Protein AF-A0A6A4ZNS6-F1 (afdb_monomer)

Nearest PDB structures (foldseek):
  4gi3-assembly1_C  TM=3.748E-01  e=3.592E+00  Schistocerca gregaria

pLDDT: mean 76.7, std 16.66, range [28.92, 93.12]

Mean predicted aligned error: 11.23 Å

Secondary structure (DSSP, 8-state):
-------------EEEEETTTEEEEESSHHHHHHHHHHHHHHHHHHT----GGG-EEE-SSPPPHHHHTTBPPSSS-EEETTEEE-TT--HHHHHHHHHHHHHHHHHHHHTT--SHHHHHHHHHHHHTTT-

Sequence (131 aa):
MCPGSVSPRPCPIWHFKAVLEEQLYAADEECLHRQLALVQSFCDKSGFRLNVDKTQILTFAPLSPALASMSVTSEAPTKSLGILVAPNLSPMARFNYVFEWFVSRLSLWLYKARTYAGKVAILHSICLPVL

Radius of gyration: 20.97 Å; Cα contacts (8 Å, |Δi|>4): 129; chains: 1; bounding box: 70×41×50 Å

Organism: NCBI:txid120398

Solvent-accessible surface area (backbone atoms only — not comparable to full-atom values): 7964 Å² total; per-residue (Å²): 143,82,87,80,86,79,73,84,71,81,75,57,67,32,41,34,42,43,77,79,82,46,65,49,77,30,81,46,72,69,53,41,54,53,51,50,53,52,52,49,58,49,20,72,74,71,73,51,78,84,52,65,90,70,32,39,35,41,44,83,60,92,67,58,81,87,52,48,83,38,44,36,36,65,90,57,57,41,75,54,96,89,40,72,47,39,42,91,58,51,72,65,61,45,48,49,55,55,50,53,52,50,51,53,54,51,58,63,46,61,76,70,37,90,46,70,69,49,44,52,54,49,46,51,70,61,46,63,84,74,109

Foldseek 3Di:
DDDDPPDPDPQWFKWKQWDPLDIDTASDPVRVVVVVVVVVVVCVVVVHDTPVVPIAIATPDDDDPVRPVRYFALVRWDAHPNFTDHPPNDPVNRVVVVVVVLVVQLVVCVVVDPDPVSSVVVCCVSVVVVD

Structure (mmCIF, N/CA/C/O backbone):
data_AF-A0A6A4ZNS6-F1
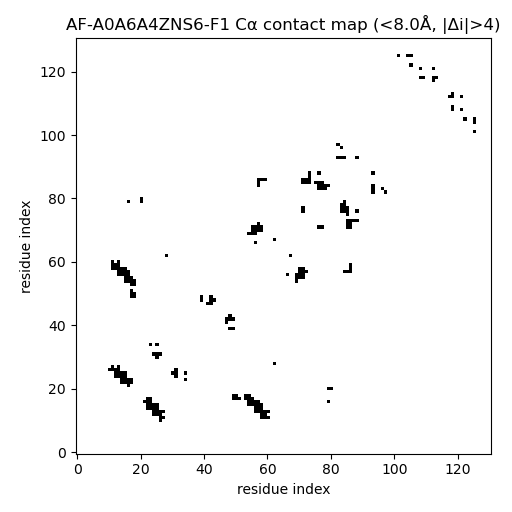#
_entry.id   AF-A0A6A4ZNS6-F1
#
loop_
_atom_site.group_PDB
_atom_site.id
_atom_site.type_symbol
_atom_site.label_atom_id
_atom_site.label_alt_id
_atom_site.label_comp_id
_atom_site.label_asym_id
_atom_site.label_entity_id
_atom_site.label_seq_id
_atom_site.pdbx_PDB_ins_code
_atom_site.Cartn_x
_atom_site.Cartn_y
_atom_site.Cartn_z
_atom_site.occupancy
_atom_site.B_iso_or_equiv
_atom_site.auth_seq_id
_atom_site.auth_comp_id
_atom_site.auth_asym_id
_atom_site.auth_atom_id
_atom_site.pdbx_PDB_model_num
ATOM 1 N N . MET A 1 1 ? -45.661 20.638 3.425 1.00 38.25 1 MET A N 1
ATOM 2 C CA . MET A 1 1 ? -45.351 19.393 4.159 1.00 38.25 1 MET A CA 1
ATOM 3 C C . MET A 1 1 ? -45.354 18.235 3.173 1.00 38.25 1 MET A C 1
ATOM 5 O O . MET A 1 1 ? -46.418 17.751 2.831 1.00 38.25 1 MET A O 1
ATOM 9 N N . CYS A 1 2 ? -44.169 17.841 2.707 1.00 28.92 2 CYS A N 1
ATOM 10 C CA . CYS A 1 2 ? -43.879 16.543 2.093 1.00 28.92 2 CYS A CA 1
ATOM 11 C C . CYS A 1 2 ? -42.525 16.106 2.685 1.00 28.92 2 CYS A C 1
ATOM 13 O O . CYS A 1 2 ? -41.587 16.906 2.624 1.00 28.92 2 CYS A O 1
ATOM 15 N N . PRO A 1 3 ? -42.419 14.936 3.335 1.00 38.81 3 PRO A N 1
ATOM 16 C CA . PRO A 1 3 ? -41.208 14.521 4.032 1.00 38.81 3 PRO A CA 1
ATOM 17 C C . PRO A 1 3 ? -40.270 13.714 3.121 1.00 38.81 3 PRO A C 1
ATOM 19 O O . PRO A 1 3 ? -40.723 12.942 2.282 1.00 38.81 3 PRO A O 1
ATOM 22 N N . GLY A 1 4 ? -38.962 13.832 3.365 1.00 39.09 4 GLY A N 1
ATOM 23 C CA . GLY A 1 4 ? -38.022 12.726 3.154 1.00 39.09 4 GLY A CA 1
ATOM 24 C C . GLY A 1 4 ? -37.284 12.659 1.817 1.00 39.09 4 GLY A C 1
ATOM 25 O O . GLY A 1 4 ? -37.394 11.662 1.111 1.00 39.09 4 GLY A O 1
ATOM 26 N N . SER A 1 5 ? -36.427 13.638 1.514 1.00 33.88 5 SER A N 1
ATOM 27 C CA . SER A 1 5 ? -35.262 13.386 0.656 1.00 33.88 5 SER A CA 1
ATOM 28 C C . SER A 1 5 ? -34.168 12.711 1.494 1.00 33.88 5 SER A C 1
ATOM 30 O O . SER A 1 5 ? -33.402 13.355 2.211 1.00 33.88 5 SER A O 1
ATOM 32 N N . VAL A 1 6 ? -34.114 11.379 1.448 1.00 42.34 6 VAL A N 1
ATOM 33 C CA . VAL A 1 6 ? -32.994 10.617 2.012 1.00 42.34 6 VAL A CA 1
ATOM 34 C C . VAL A 1 6 ? -31.777 10.866 1.125 1.00 42.34 6 VAL A C 1
ATOM 36 O O . VAL A 1 6 ? -31.631 10.282 0.056 1.00 42.34 6 VAL A O 1
ATOM 39 N N . SER A 1 7 ? -30.920 11.784 1.567 1.00 39.56 7 SER A N 1
ATOM 40 C CA . SER A 1 7 ? -29.562 11.932 1.050 1.00 39.56 7 SER A CA 1
ATOM 41 C C . SER A 1 7 ? -28.803 10.611 1.247 1.00 39.56 7 SER A C 1
ATOM 43 O O . SER A 1 7 ? -28.855 10.059 2.355 1.00 39.56 7 SER A O 1
ATOM 45 N N . PRO A 1 8 ? -28.104 10.074 0.230 1.00 37.91 8 PRO A N 1
ATOM 46 C CA . PRO A 1 8 ? -27.245 8.919 0.426 1.00 37.91 8 PRO A CA 1
ATOM 47 C C . PRO A 1 8 ? -26.085 9.364 1.318 1.00 37.91 8 PRO A C 1
ATOM 49 O O . PRO A 1 8 ? -25.216 10.130 0.901 1.00 37.91 8 PRO A O 1
ATOM 52 N N . ARG A 1 9 ? -26.085 8.925 2.581 1.00 36.50 9 ARG A N 1
ATOM 53 C CA . ARG A 1 9 ? -24.923 9.127 3.450 1.00 36.50 9 ARG A CA 1
ATOM 54 C C . ARG A 1 9 ? -23.744 8.404 2.793 1.00 36.50 9 ARG A C 1
ATOM 56 O O . ARG A 1 9 ? -23.911 7.235 2.441 1.00 36.50 9 ARG A O 1
ATOM 63 N N . PRO A 1 10 ? -22.579 9.047 2.620 1.00 39.16 10 PRO A N 1
ATOM 64 C CA . PRO A 1 10 ? -21.400 8.336 2.162 1.00 39.16 10 PRO A CA 1
ATOM 65 C C . PRO A 1 10 ? -21.096 7.262 3.206 1.00 39.16 10 PRO A C 1
ATOM 67 O O . PRO A 1 10 ? -20.827 7.576 4.366 1.00 39.16 10 PRO A O 1
ATOM 70 N N . CYS A 1 11 ? -21.220 5.992 2.823 1.00 36.16 11 CYS A N 1
ATOM 71 C CA . CYS A 1 11 ? -20.757 4.893 3.653 1.00 36.16 11 CYS A CA 1
ATOM 72 C C . CYS A 1 11 ? -19.266 5.132 3.924 1.00 36.16 11 CYS A C 1
ATOM 74 O O . CYS A 1 11 ? -18.511 5.283 2.959 1.00 36.16 11 CYS A O 1
ATOM 76 N N . PRO A 1 12 ? -18.819 5.209 5.188 1.00 43.81 12 PRO A N 1
ATOM 77 C CA . PRO A 1 12 ? -17.399 5.245 5.472 1.00 43.81 12 PRO A CA 1
ATOM 78 C C . PRO A 1 12 ? -16.853 3.876 5.074 1.00 43.81 12 PRO A C 1
A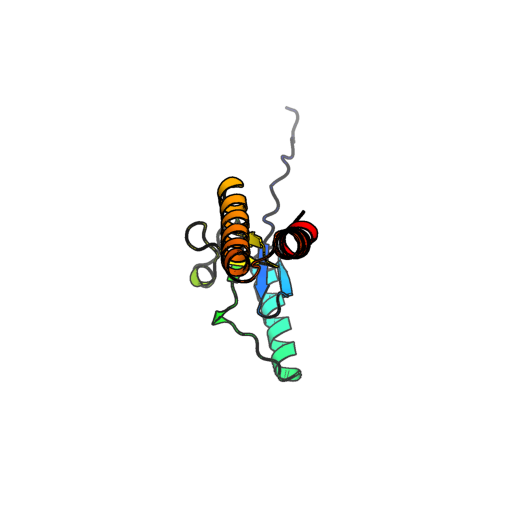TOM 80 O O . PRO A 1 12 ? -17.117 2.868 5.719 1.00 43.81 12 PRO A O 1
ATOM 83 N N . ILE A 1 13 ? -16.180 3.814 3.932 1.00 41.81 13 ILE A N 1
ATOM 84 C CA . ILE A 1 13 ? -15.470 2.611 3.518 1.00 41.81 13 ILE A CA 1
ATOM 85 C C . ILE A 1 13 ? -14.178 2.607 4.336 1.00 41.81 13 ILE A C 1
ATOM 87 O O . ILE A 1 13 ? -13.316 3.468 4.136 1.00 41.81 13 ILE A O 1
ATOM 91 N N . TRP A 1 14 ? -14.068 1.683 5.291 1.00 43.69 14 TRP A N 1
ATOM 92 C CA . TRP A 1 14 ? -12.858 1.501 6.086 1.00 43.69 14 TRP A CA 1
ATOM 93 C C . TRP A 1 14 ? -11.980 0.471 5.388 1.00 43.69 14 TRP A C 1
ATOM 95 O O . TRP A 1 14 ? -12.364 -0.687 5.214 1.00 43.69 14 TRP A O 1
ATOM 105 N N . HIS A 1 15 ? -10.799 0.909 4.975 1.00 48.19 15 HIS A N 1
ATOM 106 C CA . HIS A 1 15 ? -9.789 0.068 4.362 1.00 48.19 15 HIS A CA 1
ATOM 107 C C . HIS A 1 15 ? -8.721 -0.261 5.401 1.00 48.19 15 HIS A C 1
ATOM 109 O O . HIS A 1 15 ? -8.071 0.613 5.965 1.00 48.19 15 HIS A O 1
ATOM 115 N N . PHE A 1 16 ? -8.488 -1.535 5.647 1.00 48.94 16 PHE A N 1
ATOM 116 C CA . PHE A 1 16 ? -7.416 -1.992 6.514 1.00 48.94 16 PHE A CA 1
ATOM 117 C C . PHE A 1 16 ? -6.337 -2.654 5.672 1.00 48.94 16 PHE A C 1
ATOM 119 O O . PHE A 1 16 ? -6.652 -3.390 4.736 1.00 48.94 16 PHE A O 1
ATOM 126 N N . LYS A 1 17 ? -5.065 -2.434 6.008 1.00 44.25 17 LYS A N 1
ATOM 127 C CA . LYS A 1 17 ? -3.955 -3.151 5.381 1.00 44.25 17 LYS A CA 1
ATOM 128 C C . LYS A 1 17 ? -3.174 -3.930 6.435 1.00 44.25 17 LYS A C 1
ATOM 130 O O . LYS A 1 17 ? -2.522 -3.327 7.287 1.00 44.25 17 LYS A O 1
ATOM 135 N N . ALA A 1 18 ? -3.180 -5.259 6.328 1.00 41.09 18 ALA A N 1
ATOM 136 C CA . ALA A 1 18 ? -2.344 -6.149 7.125 1.00 41.09 18 ALA A CA 1
ATOM 137 C C . ALA A 1 18 ? -1.343 -6.906 6.239 1.00 41.09 18 ALA A C 1
ATOM 139 O O . ALA A 1 18 ? -1.719 -7.707 5.399 1.00 41.09 18 ALA A O 1
ATOM 140 N N . VAL A 1 19 ? -0.055 -6.625 6.465 1.00 41.75 19 VAL A N 1
ATOM 141 C CA . VAL A 1 19 ? 1.164 -7.477 6.440 1.00 41.75 19 VAL A CA 1
ATOM 142 C C . VAL A 1 19 ? 1.432 -8.496 5.310 1.00 41.75 19 VAL A C 1
ATOM 144 O O . VAL A 1 19 ? 2.603 -8.703 5.005 1.00 41.75 19 VAL A O 1
ATOM 147 N N . LEU A 1 20 ? 0.451 -9.074 4.627 1.00 37.81 20 LEU A N 1
ATOM 148 C CA . LEU A 1 20 ? 0.628 -9.995 3.489 1.00 37.81 20 LEU A CA 1
ATOM 149 C C . LEU A 1 20 ? 0.174 -9.399 2.148 1.00 37.81 20 LEU A C 1
ATOM 151 O O . LEU A 1 20 ? -0.065 -10.121 1.194 1.00 37.81 20 LEU A O 1
ATOM 155 N N . GLU A 1 21 ? 0.027 -8.073 2.091 1.00 57.91 21 GLU A N 1
ATOM 156 C CA . GLU A 1 21 ? -0.842 -7.393 1.114 1.00 57.91 21 GLU A CA 1
ATOM 157 C C . GLU A 1 21 ? -2.332 -7.730 1.261 1.00 57.91 21 GLU A C 1
ATOM 159 O O . GLU A 1 21 ? -3.154 -7.171 0.538 1.00 57.91 21 GLU A O 1
ATOM 164 N N . GLU A 1 22 ? -2.700 -8.552 2.246 1.00 67.75 22 GLU A N 1
ATOM 165 C CA . GLU A 1 22 ? -4.090 -8.793 2.593 1.00 67.75 22 GLU A CA 1
ATOM 166 C C . GLU A 1 22 ? -4.718 -7.538 3.196 1.00 67.75 22 GLU A C 1
ATOM 168 O O . GLU A 1 22 ? -4.192 -6.869 4.095 1.00 67.75 22 GLU A O 1
ATOM 173 N N . GLN A 1 23 ? -5.865 -7.190 2.636 1.00 77.25 23 GLN A N 1
ATOM 174 C CA . GLN A 1 23 ? -6.653 -6.052 3.055 1.00 77.25 23 GLN A CA 1
ATOM 175 C C . GLN A 1 23 ? -7.902 -6.564 3.747 1.00 77.25 23 GLN A C 1
ATOM 177 O O . GLN A 1 23 ? -8.614 -7.407 3.201 1.00 77.25 23 GLN A O 1
ATOM 182 N N . LEU A 1 24 ? -8.177 -6.034 4.934 1.00 80.38 24 LEU A N 1
ATOM 183 C CA . LEU A 1 24 ? -9.453 -6.260 5.602 1.00 80.38 24 LEU A CA 1
ATOM 184 C C . LEU A 1 24 ? -10.352 -5.054 5.349 1.00 80.38 24 LEU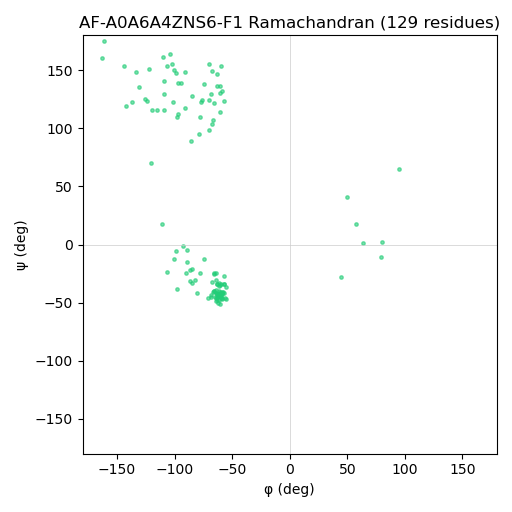 A C 1
ATOM 186 O O . LEU A 1 24 ? -9.890 -3.922 5.207 1.00 80.38 24 LEU A O 1
ATOM 190 N N . TYR A 1 25 ? -11.646 -5.308 5.268 1.00 83.25 25 TYR A N 1
ATOM 191 C CA . TYR A 1 25 ? -12.644 -4.280 5.034 1.00 83.25 25 TYR A CA 1
ATOM 192 C C . TYR A 1 25 ? -13.647 -4.349 6.169 1.00 83.25 25 TYR A C 1
ATOM 194 O O . TYR A 1 25 ? -14.243 -5.401 6.411 1.00 83.25 25 TYR A O 1
ATOM 202 N N . ALA A 1 26 ? -13.825 -3.229 6.857 1.00 85.12 26 ALA A N 1
ATOM 203 C CA . ALA A 1 26 ? -14.758 -3.109 7.965 1.00 85.12 26 ALA A CA 1
ATOM 204 C C . ALA A 1 26 ? -15.768 -1.995 7.670 1.00 85.12 26 ALA A C 1
ATOM 206 O O . ALA A 1 26 ? -15.477 -1.055 6.934 1.00 85.12 26 ALA A O 1
ATOM 207 N N . ALA A 1 27 ? -16.977 -2.117 8.214 1.00 83.69 27 ALA A N 1
ATOM 208 C CA . ALA A 1 27 ? -18.005 -1.080 8.099 1.00 83.69 27 ALA A CA 1
ATOM 209 C C . ALA A 1 27 ? -17.890 -0.014 9.204 1.00 83.69 27 ALA A C 1
ATOM 211 O O . ALA A 1 27 ? -18.366 1.108 9.035 1.00 83.69 27 ALA A O 1
ATOM 212 N N . ASP A 1 28 ? -17.248 -0.370 10.316 1.00 83.62 28 ASP A N 1
ATOM 213 C CA . ASP A 1 28 ? -17.041 0.450 11.503 1.00 83.62 28 ASP A CA 1
ATOM 214 C C . ASP A 1 28 ? -15.891 -0.120 12.355 1.00 83.62 28 ASP A C 1
ATOM 216 O O . ASP A 1 28 ? -15.322 -1.179 12.061 1.00 83.62 28 ASP A O 1
ATOM 220 N N . GLU A 1 29 ? -15.541 0.609 13.414 1.00 84.06 29 GLU A N 1
ATOM 221 C CA . GLU A 1 29 ? -14.472 0.248 14.346 1.00 84.06 29 GLU A CA 1
ATOM 222 C C . GLU A 1 29 ? -14.760 -1.061 15.107 1.00 84.06 29 GLU A C 1
ATOM 224 O O . GLU A 1 29 ? -13.845 -1.847 15.359 1.00 84.06 29 GLU A O 1
ATOM 229 N N . GLU A 1 30 ? -16.024 -1.357 15.421 1.00 86.81 30 GLU A N 1
ATOM 230 C CA . GLU A 1 30 ? -16.397 -2.585 16.130 1.00 86.81 30 GLU A CA 1
ATOM 231 C C . GLU A 1 30 ? -16.175 -3.822 15.246 1.00 86.81 30 GLU A C 1
ATOM 233 O O . GLU A 1 30 ? -15.581 -4.817 15.677 1.00 86.81 30 GLU A O 1
ATOM 238 N N . CYS A 1 31 ? -16.592 -3.746 13.983 1.00 86.62 31 CYS A N 1
ATOM 239 C CA . CYS A 1 31 ? -16.339 -4.763 12.970 1.00 86.62 31 CYS A CA 1
ATOM 240 C C . CYS A 1 31 ? -14.838 -4.984 12.774 1.00 86.62 31 CYS A C 1
ATOM 242 O O . CYS A 1 31 ? -14.398 -6.133 12.686 1.00 86.62 31 CYS A O 1
ATOM 244 N N . LEU A 1 32 ? -14.053 -3.903 12.749 1.00 84.06 32 LEU A N 1
ATOM 245 C CA . LEU A 1 32 ? -12.601 -3.981 12.628 1.00 84.06 32 LEU A CA 1
ATOM 246 C C . LEU A 1 32 ? -11.981 -4.740 13.809 1.00 84.06 32 LEU A C 1
ATOM 248 O O . LEU A 1 32 ? -11.193 -5.664 13.602 1.00 84.06 32 LEU A O 1
ATOM 252 N N . HIS A 1 33 ? -12.370 -4.411 15.042 1.00 86.19 33 HIS A N 1
ATOM 253 C CA . HIS A 1 33 ? -11.890 -5.120 16.228 1.00 86.19 33 HIS A CA 1
ATOM 254 C C . HIS A 1 33 ? -12.238 -6.610 16.200 1.00 86.19 33 HIS A C 1
ATOM 256 O O . HIS A 1 33 ? -11.382 -7.446 16.501 1.00 86.19 33 HIS A O 1
ATOM 262 N N . ARG A 1 34 ? -13.463 -6.964 15.792 1.00 89.25 34 ARG A N 1
ATOM 263 C CA . ARG A 1 34 ? -13.871 -8.371 15.648 1.00 89.25 34 ARG A CA 1
ATOM 264 C C . ARG A 1 34 ? -13.034 -9.098 14.597 1.00 89.25 34 ARG A C 1
ATOM 266 O O . ARG A 1 34 ? -12.588 -10.214 14.851 1.00 89.25 34 ARG A O 1
ATOM 273 N N . GLN A 1 35 ? -12.785 -8.478 13.444 1.00 88.06 35 GLN A N 1
ATOM 274 C CA . GLN A 1 35 ? -11.943 -9.062 12.396 1.00 88.06 35 GLN A CA 1
ATOM 275 C C . GLN A 1 35 ? -10.503 -9.268 12.870 1.00 88.06 35 GLN A C 1
ATOM 277 O O . GLN A 1 35 ? -9.936 -10.334 12.642 1.00 88.06 35 GLN A O 1
ATOM 282 N N . LEU A 1 36 ? -9.928 -8.298 13.584 1.00 85.44 36 LEU A N 1
ATOM 283 C CA . LEU A 1 36 ? -8.578 -8.429 14.130 1.00 85.44 36 LEU A CA 1
ATOM 284 C C . LEU A 1 36 ? -8.479 -9.539 15.171 1.00 85.44 36 LEU A C 1
ATOM 286 O O . LEU A 1 36 ? -7.531 -10.319 15.132 1.00 85.44 36 LEU A O 1
ATOM 290 N N . ALA A 1 37 ? -9.474 -9.664 16.050 1.00 89.06 37 ALA A N 1
ATOM 291 C CA . ALA A 1 37 ? -9.534 -10.758 17.013 1.00 89.06 37 ALA A CA 1
ATOM 292 C C . ALA A 1 37 ? -9.605 -12.130 16.317 1.00 89.06 37 ALA A C 1
ATOM 294 O O . ALA A 1 37 ? -8.928 -13.071 16.733 1.00 89.06 37 ALA A O 1
ATOM 295 N N . LEU A 1 38 ? -10.371 -12.242 15.225 1.00 89.81 38 LEU A N 1
ATOM 296 C CA . LEU A 1 38 ? -10.447 -13.467 14.426 1.00 89.81 38 LEU A CA 1
ATOM 297 C C . LEU A 1 38 ? -9.104 -13.807 13.776 1.00 89.81 38 LEU A C 1
ATOM 299 O O . LEU A 1 38 ? -8.640 -14.940 13.908 1.00 89.81 38 LEU A O 1
ATOM 303 N N . VAL A 1 39 ? -8.457 -12.836 13.127 1.00 87.44 39 VAL A N 1
ATOM 304 C CA . VAL A 1 39 ? -7.139 -13.031 12.503 1.00 87.44 39 VAL A CA 1
ATOM 305 C C . VAL A 1 39 ? -6.099 -13.418 13.546 1.00 87.44 39 VAL A C 1
ATOM 307 O O . VAL A 1 39 ? -5.363 -14.377 13.333 1.00 87.44 39 VAL A O 1
ATOM 310 N N . GLN A 1 40 ? -6.085 -12.754 14.702 1.00 87.31 40 GLN A N 1
ATOM 311 C CA . GLN A 1 40 ? -5.178 -13.104 15.790 1.00 87.31 40 GLN A CA 1
ATOM 312 C C . GLN A 1 40 ? -5.409 -14.544 16.266 1.00 87.31 40 GLN A C 1
ATOM 314 O O . GLN A 1 40 ? -4.459 -15.315 16.352 1.00 87.31 40 GLN A O 1
ATOM 319 N N . SER A 1 41 ? -6.668 -14.951 16.465 1.00 90.75 41 SER A N 1
ATOM 320 C CA . SER A 1 41 ? -6.998 -16.323 16.874 1.00 90.75 41 SER A CA 1
ATOM 321 C C . SER A 1 41 ? -6.567 -17.380 15.848 1.00 90.75 41 SER A C 1
ATOM 323 O O . SER A 1 41 ? -6.195 -18.497 16.214 1.00 90.75 41 SER A O 1
ATOM 325 N N . PHE A 1 42 ? -6.600 -17.035 14.557 1.00 89.69 42 PHE A N 1
ATOM 326 C CA . PHE A 1 42 ? -6.096 -17.886 13.487 1.00 89.69 42 PHE A CA 1
ATOM 327 C C . PHE A 1 42 ? -4.566 -17.958 13.515 1.00 89.69 42 PHE A C 1
ATOM 329 O O . PHE A 1 42 ? -4.005 -19.054 13.444 1.00 89.69 42 PHE A O 1
ATOM 336 N N . CYS A 1 43 ? -3.888 -16.817 13.657 1.00 89.12 43 CYS A N 1
ATOM 337 C CA . CYS A 1 43 ? -2.435 -16.726 13.790 1.00 89.12 43 CYS A CA 1
ATOM 338 C C . CYS A 1 43 ? -1.921 -17.582 14.958 1.00 89.12 43 CYS A C 1
ATOM 340 O O . CYS A 1 43 ? -1.030 -18.409 14.763 1.00 89.12 43 CYS A O 1
ATOM 342 N N . ASP A 1 44 ? -2.560 -17.482 16.124 1.00 89.88 44 ASP A N 1
ATOM 343 C CA . ASP A 1 44 ? -2.184 -18.229 17.330 1.00 89.88 44 ASP A CA 1
ATOM 344 C C . ASP A 1 44 ? -2.239 -19.754 17.126 1.00 89.88 44 ASP A C 1
ATOM 346 O O . ASP A 1 44 ? -1.421 -20.488 17.680 1.00 89.88 44 ASP A O 1
ATOM 350 N N . LYS A 1 45 ? -3.179 -20.247 16.307 1.00 93.12 45 LYS A N 1
ATOM 351 C CA . LYS A 1 45 ? -3.345 -21.684 16.015 1.00 93.12 45 LYS A CA 1
ATOM 352 C C . LYS A 1 45 ? -2.472 -22.187 14.868 1.00 93.12 45 LYS A C 1
ATOM 354 O O . LYS A 1 45 ? -2.102 -23.356 14.849 1.00 93.12 45 LYS A O 1
ATOM 359 N N . SER A 1 46 ? -2.193 -21.332 13.893 1.00 90.88 46 SER A N 1
ATOM 360 C CA . SER A 1 46 ? -1.441 -21.677 12.679 1.00 90.88 46 SER A CA 1
ATOM 361 C C . SER A 1 46 ? 0.070 -21.496 12.832 1.00 90.88 46 SER A C 1
ATOM 363 O O . SER A 1 46 ? 0.830 -21.995 12.007 1.00 90.88 46 SER A O 1
ATOM 365 N N . GLY A 1 47 ? 0.513 -20.777 13.868 1.00 87.25 47 GLY A N 1
ATOM 366 C CA . GLY A 1 47 ? 1.910 -20.380 14.046 1.00 87.25 47 GLY A CA 1
ATOM 367 C C . GLY A 1 47 ? 2.310 -19.157 13.214 1.00 87.25 47 GLY A C 1
ATOM 368 O O . GLY A 1 47 ? 3.465 -18.730 13.279 1.00 87.25 47 GLY A O 1
ATOM 369 N N . PHE A 1 48 ? 1.379 -18.561 12.458 1.00 84.75 48 PHE A N 1
ATOM 370 C CA . PHE A 1 48 ? 1.598 -17.265 11.821 1.00 84.75 48 PHE A CA 1
ATOM 371 C C . PHE A 1 48 ? 1.633 -16.146 12.867 1.00 84.75 48 PHE A C 1
ATOM 373 O O . PHE A 1 48 ? 1.065 -16.253 13.950 1.00 84.75 48 PHE A O 1
ATOM 380 N N . ARG A 1 49 ? 2.299 -15.036 12.538 1.00 82.69 49 ARG A N 1
ATOM 381 C CA . ARG A 1 49 ? 2.330 -13.839 13.383 1.00 82.69 49 ARG A CA 1
ATOM 382 C C . ARG A 1 49 ? 1.888 -12.625 12.592 1.00 82.69 49 ARG A C 1
ATOM 384 O O . ARG A 1 49 ? 2.489 -12.298 11.569 1.00 82.69 49 ARG A O 1
ATOM 391 N N . LEU A 1 50 ? 0.879 -11.934 13.108 1.00 78.62 50 LEU A N 1
ATOM 392 C CA . LEU A 1 50 ? 0.495 -10.625 12.609 1.00 78.62 50 LEU A CA 1
ATOM 393 C C . LEU A 1 50 ? 1.579 -9.607 12.990 1.00 78.62 50 LEU A C 1
ATOM 395 O O . LEU A 1 50 ? 1.930 -9.459 14.159 1.00 78.62 50 LEU A O 1
ATOM 399 N N . ASN A 1 51 ? 2.123 -8.901 12.001 1.00 81.12 51 ASN A N 1
ATOM 400 C CA . ASN A 1 51 ? 3.054 -7.801 12.243 1.00 81.12 51 ASN A CA 1
ATOM 401 C C . ASN A 1 51 ? 2.269 -6.505 12.487 1.00 81.12 51 ASN A C 1
ATOM 403 O O . ASN A 1 51 ? 1.964 -5.752 11.558 1.00 81.12 51 ASN A O 1
ATOM 407 N N . VAL A 1 52 ? 1.927 -6.264 13.748 1.00 75.56 52 VAL A N 1
ATOM 408 C CA . VAL A 1 52 ? 1.131 -5.100 14.156 1.00 75.56 52 VAL A CA 1
ATOM 409 C C . VAL A 1 52 ? 1.834 -3.785 13.795 1.00 75.56 52 VAL A C 1
ATOM 411 O O . VAL A 1 52 ? 1.173 -2.862 13.337 1.00 75.56 52 VAL A O 1
ATOM 414 N N . ASP A 1 53 ? 3.167 -3.732 13.857 1.00 77.44 53 ASP A N 1
ATOM 415 C CA . ASP A 1 53 ? 3.947 -2.522 13.544 1.00 77.44 53 ASP A CA 1
ATOM 416 C C . ASP A 1 53 ? 3.821 -2.086 12.076 1.00 77.44 53 ASP A C 1
ATOM 418 O O . ASP A 1 53 ? 3.899 -0.903 11.747 1.00 77.44 53 ASP A O 1
ATOM 422 N N . LYS A 1 54 ? 3.627 -3.046 11.166 1.00 78.56 54 LYS A N 1
ATOM 423 C CA . LYS A 1 54 ? 3.388 -2.782 9.737 1.00 78.56 54 LYS A CA 1
ATOM 424 C C . LYS A 1 54 ? 1.911 -2.612 9.396 1.00 78.56 54 LYS A C 1
ATOM 426 O O . LYS A 1 54 ? 1.581 -2.370 8.234 1.00 78.56 54 LYS A O 1
ATOM 431 N N . THR A 1 55 ? 1.028 -2.805 10.366 1.00 80.62 55 THR A N 1
ATOM 432 C CA . THR A 1 55 ? -0.412 -2.774 10.154 1.00 80.62 55 THR A CA 1
ATOM 433 C C . THR A 1 55 ? -0.904 -1.338 10.234 1.00 80.62 55 THR A C 1
ATOM 435 O O . THR A 1 55 ? -0.612 -0.624 11.189 1.00 80.62 55 THR A O 1
ATOM 438 N N . GLN A 1 56 ? -1.635 -0.902 9.210 1.00 86.62 56 GLN A N 1
ATOM 439 C CA . GLN A 1 56 ? -2.099 0.478 9.091 1.00 86.62 56 GLN A CA 1
ATOM 440 C C . GLN A 1 56 ? -3.575 0.531 8.699 1.00 86.62 56 GLN A C 1
ATOM 442 O O . GLN A 1 56 ? -4.082 -0.333 7.976 1.00 86.62 56 GLN A O 1
ATOM 447 N N . ILE A 1 57 ? -4.252 1.575 9.169 1.00 87.25 57 ILE A N 1
ATOM 448 C CA . ILE A 1 57 ? -5.686 1.798 8.987 1.00 87.25 57 ILE A CA 1
ATOM 449 C C . ILE A 1 57 ? -5.885 2.954 8.014 1.00 87.25 57 ILE A C 1
ATOM 451 O O . ILE A 1 57 ? -5.545 4.097 8.308 1.00 87.25 57 ILE A O 1
ATOM 455 N N . LEU A 1 58 ? -6.474 2.674 6.860 1.00 87.25 58 LEU A N 1
ATOM 456 C CA . LEU A 1 58 ? -6.895 3.676 5.893 1.00 87.25 58 LEU A CA 1
ATOM 457 C C . LEU A 1 58 ? -8.394 3.950 6.072 1.00 87.25 58 LEU A C 1
ATOM 459 O O . LEU A 1 58 ? -9.246 3.135 5.732 1.00 87.25 58 LEU A O 1
ATOM 463 N N . THR A 1 59 ? -8.739 5.126 6.579 1.00 84.00 59 THR A N 1
ATOM 464 C CA . THR A 1 59 ? -10.140 5.505 6.782 1.00 84.00 59 T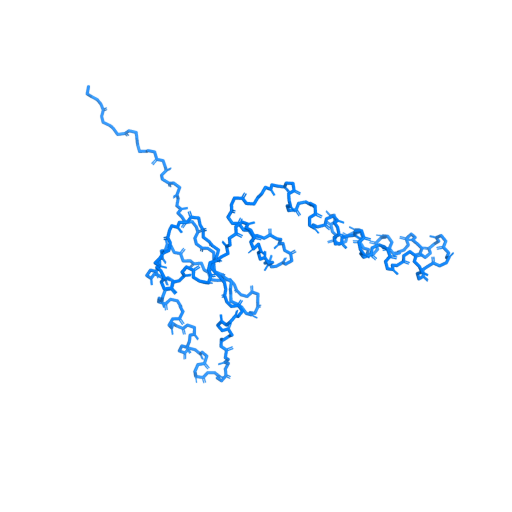HR A CA 1
ATOM 465 C C . THR A 1 59 ? -10.377 6.981 6.505 1.00 84.00 59 THR A C 1
ATOM 467 O O . THR A 1 59 ? -9.474 7.804 6.626 1.00 84.00 59 THR A O 1
ATOM 470 N N . PHE A 1 60 ? -11.612 7.306 6.132 1.00 81.62 60 PHE A N 1
ATOM 471 C CA . PHE A 1 60 ? -12.105 8.677 5.995 1.00 81.62 60 PHE A CA 1
ATOM 472 C C . PHE A 1 60 ? -12.908 9.140 7.217 1.00 81.62 60 PHE A C 1
ATOM 474 O O . PHE A 1 60 ? -13.332 10.292 7.273 1.00 81.62 60 PHE A O 1
ATOM 481 N N . ALA A 1 61 ? -13.147 8.245 8.172 1.00 82.12 61 ALA A N 1
ATOM 482 C CA . ALA A 1 61 ? -13.956 8.497 9.351 1.00 82.12 61 ALA A CA 1
ATOM 483 C C . ALA A 1 61 ? -13.082 8.637 10.611 1.00 82.12 61 ALA A C 1
ATOM 485 O O . ALA A 1 61 ? -11.968 8.110 10.657 1.00 82.12 61 ALA A O 1
ATOM 486 N N . PRO A 1 62 ? -13.567 9.372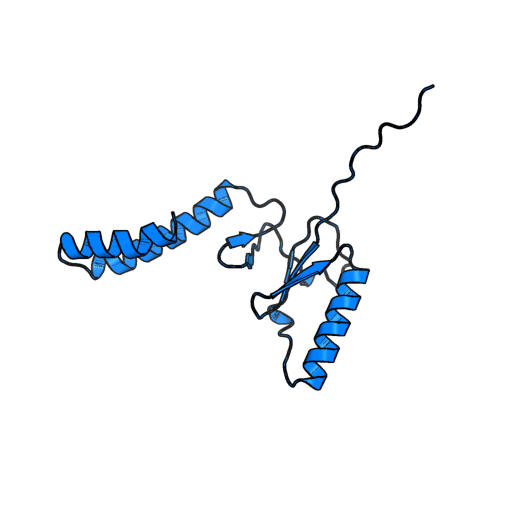 11.629 1.00 80.00 62 PRO A N 1
ATOM 487 C CA . PRO A 1 62 ? -12.835 9.553 12.875 1.00 80.00 62 PRO A CA 1
ATOM 488 C C . PRO A 1 62 ? -12.645 8.211 13.590 1.00 80.00 62 PRO A C 1
ATOM 490 O O . PRO A 1 62 ? -13.579 7.419 13.684 1.00 80.00 62 PRO A O 1
ATOM 493 N N . LEU A 1 63 ? -11.433 7.983 14.095 1.00 79.94 63 LEU A N 1
ATOM 494 C CA . LEU A 1 63 ? -11.057 6.802 14.874 1.00 79.94 63 LEU A CA 1
ATOM 495 C C . LEU A 1 63 ? -11.006 7.130 16.363 1.00 79.94 63 LEU A C 1
ATOM 497 O O . LEU A 1 63 ? -10.730 8.275 16.743 1.00 79.94 63 LEU A O 1
ATOM 501 N N . SER A 1 64 ? -11.185 6.115 17.208 1.00 83.69 64 SER A N 1
ATOM 502 C CA . SER A 1 64 ? -10.831 6.246 18.618 1.00 83.69 64 SER A CA 1
ATOM 503 C C . SER A 1 64 ? -9.335 6.570 18.802 1.00 83.69 64 SER A C 1
ATOM 505 O O . SER A 1 64 ? -8.493 6.192 17.976 1.00 83.69 64 SER A O 1
ATOM 507 N N . PRO A 1 65 ? -8.954 7.231 19.914 1.00 82.19 65 PRO A N 1
ATOM 508 C CA . PRO A 1 65 ? -7.556 7.567 20.194 1.00 82.19 65 PRO A CA 1
ATOM 509 C C . PRO A 1 65 ? -6.617 6.353 20.217 1.00 82.19 65 PRO A C 1
ATOM 511 O O . PRO A 1 65 ? -5.434 6.490 19.919 1.00 82.19 65 PRO A O 1
ATOM 514 N N . ALA A 1 66 ? -7.142 5.167 20.543 1.00 80.88 66 ALA A N 1
ATOM 515 C CA . ALA A 1 66 ? -6.373 3.928 20.587 1.00 80.88 66 ALA A CA 1
ATOM 516 C C . ALA A 1 66 ? -5.894 3.477 19.195 1.00 80.88 66 ALA A C 1
ATOM 518 O O . ALA A 1 66 ? -4.814 2.904 19.080 1.00 80.88 66 ALA A O 1
ATOM 519 N N . LEU A 1 67 ? -6.674 3.760 18.146 1.00 78.31 67 LEU A N 1
ATOM 520 C CA . LEU A 1 67 ? -6.373 3.378 16.761 1.00 78.31 67 LEU A CA 1
ATOM 521 C C . LEU A 1 67 ? -5.795 4.526 15.926 1.00 78.31 67 LEU A C 1
ATOM 523 O O . LEU A 1 67 ? -5.265 4.294 14.839 1.00 78.31 67 LEU A O 1
ATOM 527 N N . ALA A 1 68 ? -5.864 5.760 16.428 1.00 81.00 68 ALA A N 1
ATOM 528 C CA . ALA A 1 68 ? -5.370 6.945 15.734 1.00 81.00 68 ALA A CA 1
ATOM 529 C C . ALA A 1 68 ? -3.876 6.846 15.369 1.00 81.00 68 ALA A C 1
ATOM 531 O O . ALA A 1 68 ? -3.475 7.304 14.299 1.00 81.00 68 ALA A O 1
ATOM 532 N N . SER A 1 69 ? -3.063 6.194 16.206 1.00 81.81 69 SER A N 1
ATOM 533 C CA . SER A 1 69 ? -1.629 5.981 15.958 1.00 81.81 69 SER A CA 1
ATOM 534 C C . SER A 1 69 ? -1.337 5.068 14.763 1.00 81.81 69 SER A C 1
ATOM 536 O O . SER A 1 69 ? -0.275 5.178 14.157 1.00 81.81 69 SER A O 1
ATOM 538 N N . MET A 1 70 ? -2.276 4.192 14.398 1.00 81.62 70 MET A N 1
ATOM 539 C CA . MET A 1 70 ? -2.160 3.280 13.255 1.00 81.62 70 MET A CA 1
ATOM 540 C C . MET A 1 70 ? -2.765 3.869 11.974 1.00 81.62 70 MET A C 1
ATOM 542 O O . MET A 1 70 ? -2.757 3.216 10.928 1.00 81.62 70 MET A O 1
ATOM 546 N N . SER A 1 71 ? -3.333 5.075 12.044 1.00 85.88 71 SER A N 1
ATOM 547 C CA . SER A 1 71 ? -4.039 5.680 10.921 1.00 85.88 71 SER A CA 1
ATOM 548 C C . SER A 1 71 ? -3.083 6.185 9.839 1.00 85.88 71 SER A C 1
ATOM 550 O O . SER A 1 71 ? -2.045 6.789 10.107 1.00 85.88 71 SER A O 1
ATOM 552 N N . VAL A 1 72 ? -3.452 5.938 8.585 1.00 87.50 72 VAL A N 1
ATOM 553 C CA . VAL A 1 72 ? -2.798 6.532 7.421 1.00 87.50 72 VAL A CA 1
ATOM 554 C C . VAL A 1 72 ? -3.284 7.966 7.299 1.00 87.50 72 VAL A C 1
ATOM 556 O O . VAL A 1 72 ? -4.482 8.209 7.150 1.00 87.50 72 VAL A O 1
ATOM 559 N N . THR A 1 73 ? -2.355 8.914 7.307 1.00 87.06 73 THR A N 1
ATOM 560 C CA . THR A 1 73 ? -2.659 10.337 7.136 1.00 87.06 73 THR A CA 1
ATOM 561 C C . THR A 1 73 ? -2.288 10.803 5.731 1.00 87.06 73 THR A C 1
ATOM 563 O O . THR A 1 73 ? -1.541 10.142 5.009 1.00 87.06 73 THR A O 1
ATOM 566 N N . SER A 1 74 ? -2.801 11.967 5.323 1.00 84.62 74 SER A N 1
ATOM 567 C CA . SER A 1 74 ? -2.399 12.577 4.048 1.00 84.62 74 SER A CA 1
ATOM 568 C C . SER A 1 74 ? -0.915 12.968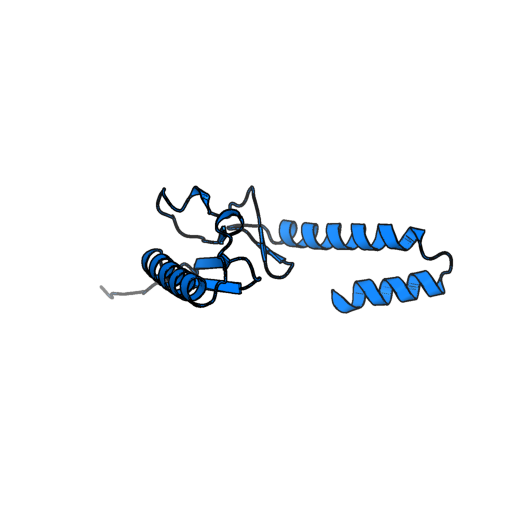 4.018 1.00 84.62 74 SER A C 1
ATOM 570 O O . SER A 1 74 ? -0.343 13.072 2.936 1.00 84.62 74 SER A O 1
ATOM 572 N N . GLU A 1 75 ? -0.305 13.208 5.180 1.00 85.38 75 GLU A N 1
ATOM 573 C CA . GLU A 1 75 ? 1.107 13.588 5.327 1.00 85.38 75 GLU A CA 1
ATOM 574 C C . GLU A 1 75 ? 2.033 12.367 5.291 1.00 85.38 75 GLU A C 1
ATOM 576 O O . GLU A 1 75 ? 3.157 12.449 4.800 1.00 85.38 75 GLU A O 1
ATOM 581 N N . ALA A 1 76 ? 1.539 11.221 5.765 1.00 86.25 76 ALA A N 1
ATOM 582 C CA . ALA A 1 76 ? 2.241 9.946 5.766 1.00 86.25 76 ALA A CA 1
ATOM 583 C C . ALA A 1 76 ? 1.451 8.899 4.959 1.00 86.25 76 ALA A C 1
ATOM 585 O O . ALA A 1 76 ? 0.880 7.966 5.535 1.00 86.25 76 ALA A O 1
ATOM 586 N N . PRO A 1 77 ? 1.389 9.042 3.620 1.00 87.88 77 PRO A N 1
ATOM 587 C CA . PRO A 1 77 ? 0.664 8.108 2.781 1.00 87.88 77 PRO A CA 1
ATOM 588 C C . PRO A 1 77 ? 1.329 6.734 2.769 1.00 87.88 77 PRO A C 1
ATOM 590 O O . PRO A 1 77 ? 2.553 6.605 2.843 1.00 87.88 77 PRO A O 1
ATOM 593 N N . THR A 1 78 ? 0.516 5.693 2.612 1.00 88.44 78 THR A N 1
ATOM 594 C CA . THR A 1 78 ? 0.998 4.312 2.572 1.00 88.44 78 THR A CA 1
ATOM 595 C C . THR A 1 78 ? 0.874 3.708 1.185 1.00 88.44 78 THR A C 1
ATOM 597 O O . THR A 1 78 ? 0.130 4.187 0.331 1.00 88.44 78 THR A O 1
ATOM 600 N N . LYS A 1 79 ? 1.611 2.628 0.936 1.00 86.19 79 LYS A N 1
ATOM 601 C CA . LYS A 1 79 ? 1.512 1.866 -0.312 1.00 86.19 79 LYS A CA 1
ATOM 602 C C . LYS A 1 79 ? 0.558 0.713 -0.110 1.00 86.19 79 LYS A C 1
ATOM 604 O O . LYS A 1 79 ? 0.652 0.013 0.893 1.00 86.19 79 LYS A O 1
ATOM 609 N N . SER A 1 80 ? -0.280 0.428 -1.089 1.00 82.25 80 SER A N 1
ATOM 610 C CA . SER A 1 80 ? -1.193 -0.701 -1.090 1.00 82.25 80 SER A CA 1
ATOM 611 C C . SER A 1 80 ? -1.291 -1.300 -2.488 1.00 82.25 80 SER A C 1
ATOM 613 O O . SER A 1 80 ? -1.677 -0.591 -3.410 1.00 82.25 80 SER A O 1
ATOM 615 N N . LEU A 1 81 ? -0.910 -2.576 -2.647 1.00 77.75 81 LEU A N 1
ATOM 616 C CA . LEU A 1 81 ? -0.828 -3.260 -3.949 1.00 77.75 81 LEU A CA 1
ATOM 617 C C . LEU A 1 81 ? -0.047 -2.439 -4.998 1.00 77.75 81 LEU A C 1
ATOM 619 O O . LEU A 1 81 ? -0.465 -2.278 -6.138 1.00 77.75 81 LEU A O 1
ATOM 623 N N . GLY A 1 82 ? 1.058 -1.816 -4.575 1.00 78.38 82 GLY A N 1
ATOM 624 C CA . GLY A 1 82 ? 1.873 -0.931 -5.418 1.00 78.38 82 GLY A CA 1
ATOM 625 C C . GLY A 1 82 ? 1.348 0.502 -5.609 1.00 78.38 82 GLY A C 1
ATOM 626 O O . GLY A 1 82 ? 2.107 1.356 -6.066 1.00 78.38 82 GLY A O 1
ATOM 627 N N . ILE A 1 83 ? 0.115 0.809 -5.199 1.00 81.69 83 ILE A N 1
ATOM 628 C CA . ILE A 1 83 ? -0.515 2.130 -5.361 1.00 81.69 83 ILE A CA 1
ATOM 629 C C . ILE A 1 83 ? -0.370 2.953 -4.078 1.00 81.69 83 ILE A C 1
ATOM 631 O O . ILE A 1 83 ? -0.538 2.438 -2.974 1.00 81.69 83 ILE A O 1
ATOM 635 N N . LEU A 1 84 ? -0.074 4.248 -4.207 1.00 88.00 84 LEU A N 1
ATOM 636 C CA . LEU A 1 84 ? -0.043 5.165 -3.069 1.00 88.00 84 LEU A CA 1
ATOM 637 C C . LEU A 1 84 ? -1.471 5.534 -2.639 1.00 88.00 84 LEU A C 1
ATOM 639 O O . LEU A 1 84 ? -2.268 6.022 -3.445 1.00 88.00 84 LEU A O 1
ATOM 643 N N . VAL A 1 85 ? -1.790 5.304 -1.368 1.00 86.94 85 VAL A N 1
ATOM 644 C CA . VAL A 1 85 ? -3.114 5.521 -0.784 1.00 86.94 85 VAL A CA 1
ATOM 645 C C . VAL A 1 85 ? -3.012 6.319 0.513 1.00 86.94 85 VAL A C 1
ATOM 647 O O . VAL A 1 85 ? -2.159 6.065 1.360 1.00 86.94 85 VAL A O 1
ATOM 650 N N . ALA A 1 86 ? -3.902 7.295 0.655 1.00 90.00 86 ALA A N 1
ATOM 651 C CA . ALA A 1 86 ? -4.146 8.040 1.882 1.00 90.00 86 ALA A CA 1
ATOM 652 C C . ALA A 1 86 ? -5.500 8.758 1.787 1.00 90.00 86 ALA A C 1
ATOM 654 O O . ALA A 1 86 ? -5.998 8.974 0.668 1.00 90.00 86 ALA A O 1
ATOM 655 N N . PRO A 1 87 ? -6.092 9.155 2.926 1.00 86.38 87 PRO A N 1
ATOM 656 C CA . PRO A 1 87 ? -7.275 10.002 2.930 1.00 86.38 87 PRO A CA 1
ATOM 657 C C . PRO A 1 87 ? -6.964 11.333 2.241 1.00 86.38 87 PRO A C 1
ATOM 659 O O . PRO A 1 87 ? -5.908 11.918 2.467 1.00 86.38 87 PRO A O 1
ATOM 662 N N . ASN A 1 88 ? -7.8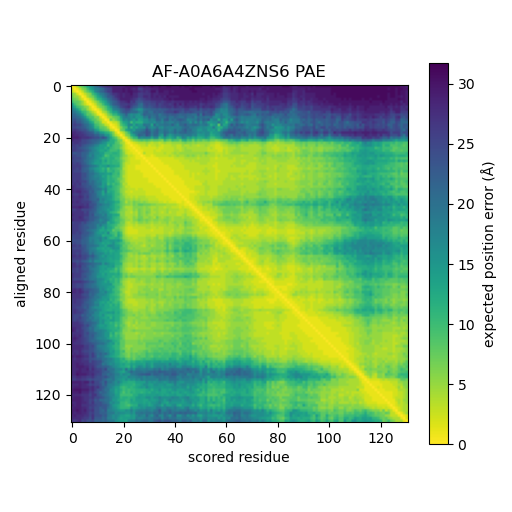74 11.807 1.387 1.00 86.44 88 ASN A N 1
ATOM 663 C CA . ASN A 1 88 ? -7.771 13.090 0.674 1.00 86.44 88 ASN A CA 1
ATOM 664 C C . ASN A 1 88 ? -6.514 13.275 -0.202 1.00 86.44 88 ASN A C 1
ATOM 666 O O . ASN A 1 88 ? -6.199 14.391 -0.611 1.00 86.44 88 ASN A O 1
ATOM 670 N N . LEU A 1 89 ? -5.815 12.188 -0.547 1.00 88.06 89 LEU A N 1
ATOM 671 C CA . LEU A 1 89 ? -4.646 12.247 -1.419 1.00 88.06 89 LEU A CA 1
ATOM 672 C C . LEU A 1 89 ? -5.041 12.687 -2.833 1.00 88.06 89 LEU A C 1
ATOM 674 O O . LEU A 1 89 ? -5.834 12.004 -3.493 1.00 88.06 89 LEU A O 1
ATOM 678 N N . SER A 1 90 ? -4.452 13.786 -3.312 1.00 90.12 90 SER A N 1
ATOM 679 C CA . SER A 1 90 ? -4.780 14.337 -4.627 1.00 90.12 90 SER A CA 1
ATOM 680 C C . SER A 1 90 ? -4.434 13.357 -5.762 1.00 90.12 90 SER A C 1
ATOM 682 O O . SER A 1 90 ? -3.437 12.629 -5.674 1.00 90.12 90 SER A O 1
ATOM 684 N N . PRO A 1 91 ? -5.210 13.339 -6.865 1.00 87.56 91 PRO A N 1
ATOM 685 C CA . PRO A 1 91 ? -4.885 12.517 -8.033 1.00 87.56 91 PRO A CA 1
ATOM 686 C C . PRO A 1 91 ? -3.482 12.801 -8.584 1.00 87.56 91 PRO A C 1
ATOM 688 O O . PRO A 1 91 ? -2.768 11.878 -8.970 1.00 87.56 91 PRO A O 1
ATOM 691 N N . MET A 1 92 ? -3.054 14.067 -8.541 1.00 90.75 92 MET A N 1
ATOM 692 C CA . MET A 1 92 ? -1.729 14.487 -8.997 1.00 90.75 92 MET A CA 1
ATOM 693 C C . MET A 1 92 ? -0.606 13.906 -8.132 1.00 90.75 92 MET A C 1
ATOM 695 O O . MET A 1 92 ? 0.402 13.459 -8.666 1.00 90.75 92 MET A O 1
ATOM 699 N N . ALA A 1 93 ? -0.779 13.846 -6.807 1.00 89.12 93 ALA A N 1
ATOM 700 C CA . ALA A 1 93 ? 0.213 13.241 -5.918 1.00 89.12 93 ALA A CA 1
ATOM 701 C C . ALA A 1 93 ? 0.377 11.736 -6.188 1.00 89.12 93 ALA A C 1
ATOM 703 O O . ALA A 1 93 ? 1.496 11.225 -6.204 1.00 89.12 93 ALA A O 1
ATOM 704 N N . ARG A 1 94 ? -0.730 11.031 -6.468 1.00 87.38 94 ARG A N 1
ATOM 705 C CA . ARG A 1 94 ? -0.693 9.612 -6.863 1.00 87.38 94 ARG A CA 1
ATOM 706 C C . ARG A 1 94 ? 0.041 9.420 -8.186 1.00 87.38 94 ARG A C 1
ATOM 708 O O . ARG A 1 94 ? 0.882 8.531 -8.286 1.00 87.38 94 ARG A O 1
ATOM 715 N N . PHE A 1 95 ? -0.261 10.261 -9.175 1.00 87.94 95 PHE A N 1
ATOM 716 C CA . PHE A 1 95 ? 0.408 10.232 -10.473 1.00 87.94 95 PHE A CA 1
ATOM 717 C C . PHE A 1 95 ? 1.908 10.493 -10.335 1.00 87.94 95 PHE A C 1
ATOM 719 O O . PHE A 1 95 ? 2.703 9.687 -10.805 1.00 87.94 95 PHE A O 1
ATOM 726 N N . ASN A 1 96 ? 2.294 11.564 -9.636 1.00 90.75 96 ASN A N 1
ATOM 727 C CA . ASN A 1 96 ? 3.695 11.926 -9.432 1.00 90.75 96 ASN A CA 1
ATOM 728 C C . ASN 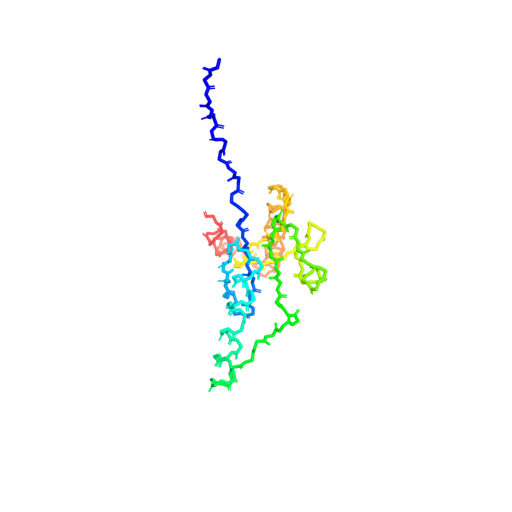A 1 96 ? 4.476 10.791 -8.773 1.00 90.75 96 ASN A C 1
ATOM 730 O O . ASN A 1 96 ? 5.562 10.466 -9.232 1.00 90.75 96 ASN A O 1
ATOM 734 N N . TYR A 1 97 ? 3.901 10.121 -7.773 1.00 88.38 97 TYR A N 1
ATOM 735 C CA . TYR A 1 97 ? 4.538 8.967 -7.142 1.00 88.38 97 TYR A CA 1
ATOM 736 C C . TYR A 1 97 ? 4.836 7.829 -8.138 1.00 88.38 97 TYR A C 1
ATOM 738 O O . TYR A 1 97 ? 5.946 7.290 -8.160 1.00 88.38 97 TYR A O 1
ATOM 746 N N . VAL A 1 98 ? 3.864 7.463 -8.981 1.00 86.31 98 VAL A N 1
ATOM 747 C CA . VAL A 1 98 ? 4.058 6.418 -10.003 1.00 86.31 98 VAL A CA 1
ATOM 748 C C . VAL A 1 98 ? 5.057 6.881 -11.064 1.00 86.31 98 VAL A C 1
ATOM 750 O O . VAL A 1 98 ? 5.928 6.114 -11.476 1.00 86.31 98 VAL A O 1
ATOM 753 N N . PHE A 1 99 ? 4.965 8.144 -11.475 1.00 87.69 99 PHE A N 1
ATOM 754 C CA . PHE A 1 99 ? 5.829 8.742 -12.482 1.00 87.69 99 PHE A CA 1
ATOM 755 C C . PHE A 1 99 ? 7.288 8.821 -12.018 1.00 87.69 99 PHE A C 1
ATOM 757 O O . PHE A 1 99 ? 8.188 8.413 -12.748 1.00 87.69 99 PHE A O 1
ATOM 764 N N . GLU A 1 100 ? 7.544 9.260 -10.789 1.00 89.56 100 GLU A N 1
ATOM 765 C CA . GLU A 1 100 ? 8.885 9.291 -10.197 1.00 89.56 100 GLU A CA 1
ATOM 766 C C . GLU A 1 100 ? 9.478 7.887 -10.069 1.00 89.56 100 GLU A C 1
ATOM 768 O O . GLU A 1 100 ? 10.644 7.669 -10.411 1.00 89.56 100 GLU A O 1
ATOM 773 N N . TRP A 1 101 ? 8.676 6.908 -9.640 1.00 86.25 101 TRP A N 1
ATOM 774 C CA . TRP A 1 101 ? 9.101 5.509 -9.607 1.00 86.25 101 TRP A CA 1
ATOM 775 C C . TRP A 1 101 ? 9.490 5.007 -11.003 1.00 86.25 101 TRP A C 1
ATOM 777 O O . TRP A 1 101 ? 10.536 4.374 -11.177 1.00 86.25 101 TRP A O 1
ATOM 787 N N . PHE A 1 102 ? 8.687 5.338 -12.010 1.00 85.31 102 PHE A N 1
ATOM 788 C CA . PHE A 1 102 ? 8.936 4.984 -13.400 1.00 85.31 102 PHE A CA 1
ATOM 789 C C . PHE A 1 102 ? 10.218 5.638 -13.947 1.00 85.31 102 PHE A C 1
ATOM 791 O O . PHE A 1 102 ? 11.073 4.946 -14.506 1.00 85.31 102 PHE A O 1
ATOM 798 N N . VAL A 1 103 ? 10.422 6.937 -13.708 1.00 87.25 103 VAL A N 1
ATOM 799 C CA . VAL A 1 103 ? 11.648 7.669 -14.076 1.00 87.25 103 VAL A CA 1
ATOM 800 C C . VAL A 1 103 ? 12.878 7.079 -13.383 1.00 87.25 103 VAL A C 1
ATOM 802 O O . VAL A 1 103 ? 13.915 6.886 -14.024 1.00 87.25 103 VAL A O 1
ATOM 805 N N . SER A 1 104 ? 12.773 6.736 -12.097 1.00 87.25 104 SER A N 1
ATOM 806 C CA . SER A 1 104 ? 13.852 6.096 -11.336 1.00 87.25 104 SER A CA 1
ATOM 807 C C . SER A 1 104 ? 14.252 4.750 -11.948 1.00 87.25 104 SER A C 1
ATOM 809 O O . SER A 1 104 ? 15.439 4.479 -12.162 1.00 87.25 104 SER A O 1
ATOM 811 N N . ARG A 1 105 ? 13.264 3.927 -12.327 1.00 83.06 105 ARG A N 1
ATOM 812 C CA . ARG A 1 105 ? 13.502 2.654 -13.019 1.00 83.06 105 ARG A CA 1
ATOM 813 C C . ARG A 1 105 ? 14.177 2.889 -14.365 1.00 83.06 105 ARG A C 1
ATOM 815 O O . ARG A 1 105 ? 15.221 2.291 -14.607 1.00 83.06 105 ARG A O 1
ATOM 822 N N . LEU A 1 106 ? 13.653 3.778 -15.208 1.00 82.75 106 LEU A N 1
ATOM 823 C CA . LEU A 1 106 ? 14.254 4.083 -16.511 1.00 82.75 106 LEU A CA 1
ATOM 824 C C . LEU A 1 106 ? 15.700 4.576 -16.391 1.00 82.75 106 LEU A C 1
ATOM 826 O O . LEU A 1 106 ? 16.560 4.134 -17.153 1.00 82.75 106 LEU A O 1
ATOM 830 N N . SER A 1 107 ? 15.987 5.424 -15.403 1.00 84.12 107 SER A N 1
ATOM 831 C CA . SER A 1 107 ? 17.328 5.972 -15.162 1.00 84.12 107 SER A CA 1
ATOM 832 C C . SER A 1 107 ? 18.355 4.876 -14.862 1.00 84.12 107 SER A C 1
ATOM 834 O O . SER A 1 107 ? 19.461 4.896 -15.402 1.00 84.12 107 SER A O 1
ATOM 836 N N . LEU A 1 108 ? 17.975 3.867 -14.070 1.00 82.75 108 LEU A N 1
ATOM 837 C CA . LEU A 1 108 ? 18.834 2.719 -13.756 1.00 82.75 108 LEU A CA 1
ATOM 838 C C . LEU A 1 108 ? 19.212 1.915 -15.008 1.00 82.75 108 LEU A C 1
ATOM 840 O O . LEU A 1 108 ? 20.326 1.396 -15.119 1.00 82.75 108 LEU A O 1
ATOM 844 N N . TRP A 1 109 ? 18.289 1.804 -15.958 1.00 76.31 109 TRP A N 1
ATOM 845 C CA . TRP A 1 109 ? 18.478 0.993 -17.156 1.00 76.31 109 TRP A CA 1
ATOM 846 C C . TRP A 1 109 ? 19.094 1.743 -18.332 1.00 76.31 109 TRP A C 1
ATOM 848 O O . TRP A 1 109 ? 19.768 1.122 -19.160 1.00 76.31 109 TRP A O 1
ATOM 858 N N . LEU A 1 110 ? 18.941 3.066 -18.375 1.00 73.81 110 LEU A N 1
ATOM 859 C CA . LEU A 1 110 ? 19.577 3.925 -19.369 1.00 73.81 110 LEU A CA 1
ATOM 860 C C . LEU A 1 110 ? 21.105 3.774 -19.350 1.00 73.81 110 LEU A C 1
ATOM 862 O O . LEU A 1 110 ? 21.733 3.797 -20.407 1.00 73.81 110 LEU A O 1
ATOM 866 N N . TYR A 1 111 ? 21.690 3.535 -18.172 1.00 71.00 111 TYR A N 1
ATOM 867 C CA . TYR A 1 111 ? 23.123 3.273 -18.017 1.00 71.00 111 TYR A CA 1
ATOM 868 C C . TYR A 1 111 ? 23.536 1.836 -18.398 1.00 71.00 111 TYR A C 1
ATOM 870 O O . TYR A 1 111 ? 24.684 1.595 -18.773 1.00 71.00 111 TYR A O 1
ATOM 878 N N . LYS A 1 112 ? 22.614 0.865 -18.339 1.00 72.81 112 LYS A N 1
ATOM 879 C CA . LYS A 1 112 ? 22.905 -0.554 -18.615 1.00 72.81 112 LYS A CA 1
ATOM 880 C C . LYS A 1 112 ? 22.847 -0.920 -20.101 1.00 72.81 112 LYS A C 1
ATOM 882 O O . LYS A 1 112 ? 23.622 -1.770 -20.533 1.00 72.81 112 LYS A O 1
ATOM 887 N N . ALA A 1 113 ? 21.974 -0.299 -20.896 1.00 79.19 113 ALA A N 1
ATOM 888 C CA . ALA A 1 113 ? 21.873 -0.583 -22.330 1.00 79.19 113 ALA A CA 1
ATOM 889 C C . ALA A 1 113 ? 22.664 0.414 -23.187 1.00 79.19 113 ALA A C 1
ATOM 891 O O . ALA A 1 113 ? 22.292 1.578 -23.331 1.00 79.19 113 ALA A O 1
ATOM 892 N N . ARG A 1 114 ? 23.738 -0.071 -23.823 1.00 80.12 114 ARG A N 1
ATOM 893 C CA . ARG A 1 114 ? 24.593 0.739 -24.711 1.00 80.12 114 ARG A CA 1
ATOM 894 C C . ARG A 1 114 ? 24.080 0.838 -26.151 1.00 80.12 114 ARG A C 1
ATOM 896 O O . ARG A 1 114 ? 24.446 1.773 -26.853 1.00 80.12 114 ARG A O 1
ATOM 903 N N . THR A 1 115 ? 23.229 -0.089 -26.589 1.00 88.62 115 THR A N 1
ATOM 904 C CA . THR A 1 115 ? 22.674 -0.108 -27.952 1.00 88.62 115 THR A CA 1
ATOM 905 C C . THR A 1 115 ? 21.255 0.454 -27.987 1.00 88.62 115 THR A C 1
ATOM 907 O O . THR A 1 115 ? 20.495 0.310 -27.029 1.00 88.62 115 THR A O 1
ATOM 910 N N . TYR A 1 116 ? 20.869 1.063 -29.112 1.00 84.06 116 TYR A N 1
ATOM 911 C CA . TYR A 1 116 ? 19.495 1.536 -29.322 1.00 84.06 116 TYR A CA 1
ATOM 912 C C 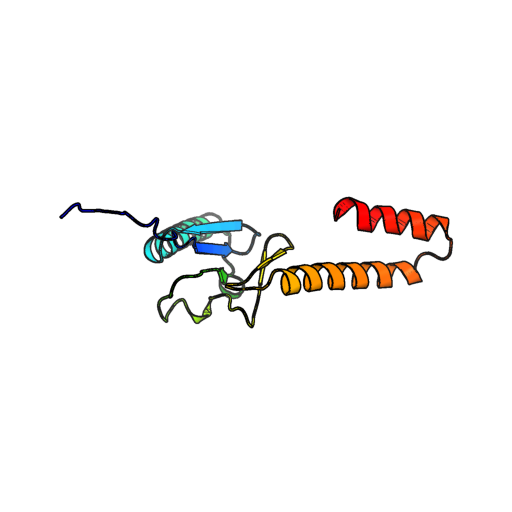. TYR A 1 116 ? 18.473 0.396 -29.227 1.00 84.06 116 TYR A C 1
ATOM 914 O O . TYR A 1 116 ? 17.465 0.547 -28.547 1.00 84.06 116 TYR A O 1
ATOM 922 N N . ALA A 1 117 ? 18.774 -0.770 -29.808 1.00 86.12 117 ALA A N 1
ATOM 923 C CA . ALA A 1 117 ? 17.924 -1.957 -29.701 1.00 86.12 117 ALA A CA 1
ATOM 924 C C . ALA A 1 117 ? 17.722 -2.408 -28.241 1.00 86.12 117 ALA A C 1
ATOM 926 O O . ALA A 1 117 ? 16.602 -2.714 -27.840 1.00 86.12 117 ALA A O 1
ATOM 927 N N . GLY A 1 118 ? 18.779 -2.379 -27.418 1.00 84.75 118 GLY A N 1
ATOM 928 C CA . GLY A 1 118 ? 18.682 -2.691 -25.990 1.00 84.75 118 GLY A CA 1
ATOM 929 C C . GLY A 1 118 ? 17.849 -1.668 -25.215 1.00 84.75 118 GLY A C 1
ATOM 930 O O . GLY A 1 118 ? 17.041 -2.049 -24.373 1.00 84.75 118 GLY A O 1
ATOM 931 N N . LYS A 1 119 ? 17.985 -0.374 -25.532 1.00 84.25 119 LYS A N 1
ATOM 932 C CA . LYS A 1 119 ? 17.159 0.687 -24.932 1.00 84.25 119 LYS A CA 1
ATOM 933 C C . LYS A 1 119 ? 15.678 0.518 -25.276 1.00 84.25 119 LYS A C 1
ATOM 935 O O . LYS A 1 119 ? 14.845 0.639 -24.385 1.00 84.25 119 LYS A O 1
ATOM 940 N N . VAL A 1 120 ? 15.358 0.186 -26.529 1.00 86.38 120 VAL A N 1
ATOM 941 C CA . VAL A 1 120 ? 13.984 -0.095 -26.981 1.00 86.38 120 VAL A CA 1
ATOM 942 C C . VAL A 1 120 ? 13.417 -1.324 -26.270 1.00 86.38 120 VAL A C 1
ATOM 944 O O . VAL A 1 120 ? 12.331 -1.245 -25.705 1.00 86.38 120 VAL A O 1
ATOM 947 N N . ALA A 1 121 ? 14.162 -2.431 -26.207 1.00 85.00 121 ALA A N 1
ATOM 948 C CA . ALA A 1 121 ? 13.724 -3.641 -25.508 1.00 85.00 121 ALA A CA 1
ATOM 949 C C . ALA A 1 121 ? 13.440 -3.389 -24.016 1.00 85.00 121 ALA A C 1
ATOM 951 O O . ALA A 1 121 ? 12.436 -3.863 -23.483 1.00 85.00 121 ALA A O 1
ATOM 952 N N . ILE A 1 122 ? 14.284 -2.595 -23.347 1.00 82.19 122 ILE A N 1
ATOM 953 C CA . ILE A 1 122 ? 14.062 -2.237 -21.944 1.00 82.19 122 ILE A CA 1
ATOM 954 C C . ILE A 1 122 ? 12.846 -1.324 -21.792 1.00 82.19 122 ILE A C 1
ATOM 956 O O . ILE A 1 122 ? 12.028 -1.565 -20.904 1.00 82.19 122 ILE A O 1
ATOM 960 N N . LEU A 1 123 ? 12.690 -0.326 -22.664 1.00 81.88 123 LEU A N 1
ATOM 961 C CA . LEU A 1 123 ? 11.511 0.534 -22.663 1.00 81.88 123 LEU A CA 1
ATOM 962 C C . LEU A 1 123 ? 10.237 -0.306 -22.799 1.00 81.88 123 LEU A C 1
ATOM 964 O O . LEU A 1 123 ? 9.327 -0.149 -21.996 1.00 81.88 123 LEU A O 1
ATOM 968 N N . HIS A 1 124 ? 10.205 -1.274 -23.717 1.00 82.31 124 HIS A N 1
ATOM 969 C CA . HIS A 1 124 ? 9.084 -2.208 -23.815 1.00 82.31 124 HIS A CA 1
ATOM 970 C C . HIS A 1 124 ? 8.870 -2.991 -22.513 1.00 82.31 124 HIS A C 1
ATOM 972 O O . HIS A 1 124 ? 7.750 -3.038 -22.023 1.00 82.31 124 HIS A O 1
ATOM 978 N N . SER A 1 125 ? 9.922 -3.535 -21.897 1.00 79.81 125 SER A N 1
ATOM 979 C CA . SER A 1 125 ? 9.791 -4.306 -20.650 1.00 79.81 125 SER A CA 1
ATOM 980 C C . SER A 1 125 ? 9.330 -3.495 -19.432 1.00 79.81 125 SER A C 1
ATOM 982 O O . SER A 1 125 ? 8.780 -4.073 -18.500 1.00 79.81 125 SER A O 1
ATOM 984 N N . ILE A 1 126 ? 9.565 -2.179 -19.411 1.00 79.38 126 ILE A N 1
ATOM 985 C CA . ILE A 1 126 ? 9.224 -1.301 -18.280 1.00 79.38 126 ILE A CA 1
ATOM 986 C C . ILE A 1 126 ? 7.892 -0.586 -18.514 1.00 79.38 126 ILE A C 1
ATOM 988 O O . ILE A 1 126 ? 7.126 -0.431 -17.570 1.00 79.38 126 ILE A O 1
ATOM 992 N N . CYS A 1 127 ? 7.607 -0.160 -19.747 1.00 74.06 127 CYS A N 1
ATOM 993 C CA . CYS A 1 127 ? 6.396 0.587 -20.086 1.00 74.06 127 CYS A CA 1
ATOM 994 C C . CYS A 1 127 ? 5.171 -0.309 -20.273 1.00 74.06 127 CYS A C 1
ATOM 996 O O . CYS A 1 127 ? 4.102 0.058 -19.803 1.00 74.06 127 CYS A O 1
ATOM 998 N N . LEU A 1 128 ? 5.299 -1.464 -20.942 1.00 68.50 128 LEU A N 1
ATOM 999 C CA . LEU A 1 128 ? 4.140 -2.326 -21.232 1.00 68.50 128 LEU A CA 1
ATOM 1000 C C . LEU A 1 128 ? 3.443 -2.893 -19.989 1.00 68.50 128 LEU A C 1
ATOM 1002 O O . LEU A 1 128 ? 2.234 -3.045 -20.043 1.00 68.50 128 LEU A O 1
ATOM 1006 N N . PRO A 1 129 ? 4.133 -3.215 -18.880 1.00 68.69 129 PRO A N 1
ATOM 1007 C CA . PRO A 1 129 ? 3.439 -3.663 -17.671 1.00 68.69 129 PRO A CA 1
ATOM 1008 C C . PRO A 1 129 ? 2.717 -2.547 -16.901 1.00 68.69 129 PRO A C 1
ATOM 1010 O O . PRO A 1 129 ? 1.999 -2.847 -15.952 1.00 68.69 129 PRO A O 1
ATOM 1013 N N . VAL A 1 130 ? 2.981 -1.277 -17.229 1.00 65.69 130 VAL A N 1
ATOM 1014 C CA . VAL A 1 130 ? 2.502 -0.099 -16.481 1.00 65.69 130 VAL A CA 1
ATOM 1015 C C . VAL A 1 130 ? 1.376 0.639 -17.223 1.00 65.69 130 VAL A C 1
ATOM 1017 O O . VAL A 1 130 ? 0.597 1.337 -16.574 1.00 65.69 130 VAL A O 1
ATOM 1020 N N . LEU A 1 131 ? 1.300 0.493 -18.552 1.00 59.72 131 LEU A N 1
ATOM 1021 C CA . LEU A 1 131 ? 0.251 1.025 -19.437 1.00 59.72 131 LEU A CA 1
ATOM 1022 C C . LEU A 1 131 ? -0.872 0.005 -19.644 1.00 59.72 131 LEU A C 1
ATOM 1024 O O . LEU A 1 131 ? -2.041 0.448 -19.668 1.00 59.72 131 LEU A O 1
#